Protein AF-A0A834E4B4-F1 (afdb_monomer_lite)

pLDDT: mean 86.71, std 11.81, range [42.88, 98.12]

Foldseek 3Di:
DPPDCVCVVVVVVVVVVVVVVVVVVVVVVVVVVVVVVVVVVVPPDVVVVVVVVCVVDCVNPDDDDDADDDPDPPPDRADDDDPPDPVNVVLVVLLVVLVVLLVVLVVQLVVLVVVLVVLVVVPDDPDPVSVVVSVVSNVVSVVSNVVSVVSNVVSVVSNVSVVD

Organism: NCBI:txid89673

InterPro domains:
  IPR027267 AH/BAR domain superfamily [G3DSA:1.20.1270.60] (1-85)
  IPR027267 AH/BAR domain superfamily [SSF103657] (2-71)

Sequence (164 aa):
MKALDGNVYDHLKDYLVAFSRTELETCQAVQNTFQFLLETSSKVVRDYNLQLFLQENAVFHRPQPFQFQPCDSDTSRQLESETGTTEEHSLNKEARKWATRVAREHKTIVHQQRVLDDLECHGVAVSEQSRAELEQKIDEAKENIRKAERIRWKERSYLKRRKT

Radius of gyration: 35.16 Å; chains: 1; bounding box: 70×24×116 Å

Structure (mmCIF, N/CA/C/O backbone):
data_AF-A0A834E4B4-F1
#
_entry.id   AF-A0A834E4B4-F1
#
loop_
_atom_site.group_PDB
_atom_site.id
_atom_site.type_symbol
_atom_site.label_atom_id
_atom_site.label_alt_id
_atom_site.label_comp_id
_atom_site.label_asym_id
_atom_site.label_entity_id
_atom_site.label_seq_id
_atom_site.pdbx_PDB_ins_code
_atom_site.Cartn_x
_atom_site.Cartn_y
_atom_site.Cartn_z
_atom_site.occupancy
_atom_site.B_iso_or_equiv
_atom_site.auth_seq_id
_atom_site.auth_comp_id
_atom_site.auth_asym_id
_atom_site.auth_atom_id
_atom_site.pdbx_PDB_model_num
ATOM 1 N N . MET A 1 1 ? -43.464 -7.974 73.765 1.00 42.88 1 MET A N 1
ATOM 2 C CA . MET A 1 1 ? -42.721 -7.273 72.693 1.00 42.88 1 MET A CA 1
ATOM 3 C C . MET A 1 1 ? -42.195 -8.283 71.667 1.00 42.88 1 MET A C 1
ATOM 5 O O . MET A 1 1 ? -41.016 -8.590 71.677 1.00 42.88 1 MET A O 1
ATOM 9 N N . LYS A 1 2 ? -43.059 -8.874 70.829 1.00 50.97 2 LYS A N 1
ATOM 10 C CA . LYS A 1 2 ? -42.653 -9.865 69.803 1.00 50.97 2 LYS A CA 1
ATOM 11 C C . LYS A 1 2 ? -43.308 -9.623 68.431 1.00 50.97 2 LYS A C 1
ATOM 13 O O . LYS A 1 2 ? -43.377 -10.528 67.616 1.00 50.97 2 LYS A O 1
ATOM 18 N N . ALA A 1 3 ? -43.808 -8.413 68.183 1.00 56.31 3 ALA A N 1
ATOM 19 C CA . ALA A 1 3 ? -44.597 -8.108 66.986 1.00 56.31 3 ALA A CA 1
ATOM 20 C C . ALA A 1 3 ? -44.226 -6.763 66.328 1.00 56.31 3 ALA A C 1
ATOM 22 O O . ALA A 1 3 ? -45.084 -6.127 65.734 1.00 56.31 3 ALA A O 1
ATOM 23 N N . LEU A 1 4 ? -42.967 -6.317 66.452 1.00 55.44 4 LEU A N 1
ATOM 24 C CA . LEU A 1 4 ? -42.472 -5.103 65.776 1.00 55.44 4 LEU A CA 1
ATOM 25 C C . LEU A 1 4 ? -41.354 -5.372 64.748 1.00 55.44 4 LEU A C 1
ATOM 27 O O . LEU A 1 4 ? -41.288 -4.653 63.763 1.00 55.44 4 LEU A O 1
ATOM 31 N N . ASP A 1 5 ? -40.566 -6.445 64.893 1.00 58.69 5 ASP A N 1
ATOM 32 C CA . ASP A 1 5 ? -39.512 -6.825 63.923 1.00 58.69 5 ASP A CA 1
ATOM 33 C C . ASP A 1 5 ? -39.998 -7.737 62.779 1.00 58.69 5 ASP A C 1
ATOM 35 O O . ASP A 1 5 ? -39.239 -8.081 61.876 1.00 58.69 5 ASP A O 1
ATOM 39 N N . GLY A 1 6 ? -41.269 -8.148 62.806 1.00 60.38 6 GLY A N 1
ATOM 40 C CA . GLY A 1 6 ? -41.779 -9.286 62.031 1.00 60.38 6 GLY A CA 1
ATOM 41 C C . GLY A 1 6 ? -41.826 -9.120 60.511 1.00 60.38 6 GLY A C 1
ATOM 42 O O . GLY A 1 6 ? -42.037 -10.115 59.833 1.00 60.38 6 GLY A O 1
ATOM 43 N N . ASN A 1 7 ? -41.629 -7.914 59.968 1.00 72.19 7 ASN A N 1
ATOM 44 C CA . ASN A 1 7 ? -41.530 -7.715 58.515 1.00 72.19 7 ASN A CA 1
ATOM 45 C C . ASN A 1 7 ? -40.245 -6.997 58.069 1.00 72.19 7 ASN A C 1
ATOM 47 O O . ASN A 1 7 ? -39.966 -6.960 56.873 1.00 72.19 7 ASN A O 1
ATOM 51 N N . VAL A 1 8 ? -39.454 -6.443 58.997 1.00 82.25 8 VAL A N 1
ATOM 52 C CA . VAL A 1 8 ? -38.268 -5.630 58.668 1.00 82.25 8 VAL A CA 1
ATOM 53 C C . VAL A 1 8 ? -37.235 -6.473 57.924 1.00 82.25 8 VAL A C 1
ATOM 55 O O . VAL A 1 8 ? -36.640 -6.019 56.950 1.00 82.25 8 VAL A O 1
ATOM 58 N N . TYR A 1 9 ? -37.073 -7.729 58.347 1.00 85.06 9 TYR A N 1
ATOM 59 C CA . TYR A 1 9 ? -36.194 -8.685 57.682 1.00 85.06 9 TYR A CA 1
ATOM 60 C C . TYR A 1 9 ? -36.660 -9.012 56.258 1.00 85.06 9 TYR A C 1
ATOM 62 O O . TYR A 1 9 ? -35.841 -9.054 55.343 1.00 85.06 9 TYR A O 1
ATOM 70 N N . ASP A 1 10 ? -37.968 -9.188 56.051 1.00 86.62 10 ASP A N 1
ATOM 71 C CA . ASP A 1 10 ? -38.524 -9.435 54.719 1.00 86.62 10 ASP A CA 1
ATOM 72 C C . ASP A 1 10 ? -38.352 -8.226 53.797 1.00 86.62 10 ASP A C 1
ATOM 74 O O . ASP A 1 10 ? -37.917 -8.397 52.664 1.00 86.62 10 ASP A O 1
ATOM 78 N N . HIS A 1 11 ? -38.564 -7.005 54.296 1.00 89.88 11 HIS A N 1
ATOM 79 C CA . HIS A 1 11 ? -38.328 -5.789 53.511 1.00 89.88 11 HIS A CA 1
ATOM 80 C C . HIS A 1 11 ? -36.851 -5.635 53.154 1.00 89.88 11 HIS A C 1
ATOM 82 O O . HIS A 1 11 ? -36.522 -5.338 52.010 1.00 89.88 11 HIS A O 1
ATOM 88 N N . LEU A 1 12 ? -35.945 -5.859 54.111 1.00 91.50 12 LEU A N 1
ATOM 89 C CA . LEU A 1 12 ? -34.506 -5.794 53.861 1.00 91.50 12 LEU A CA 1
ATOM 90 C C . LEU A 1 12 ? -34.075 -6.828 52.815 1.00 91.50 12 LEU A C 1
ATOM 92 O O . LEU A 1 12 ? -33.307 -6.503 51.911 1.00 91.50 12 LEU A O 1
ATOM 96 N N . LYS A 1 13 ? -34.591 -8.056 52.916 1.00 92.06 13 LYS A N 1
ATOM 97 C CA . LYS A 1 13 ? -34.369 -9.118 51.932 1.00 92.06 13 LYS A CA 1
ATOM 98 C C . LYS A 1 13 ? -34.861 -8.690 50.550 1.00 92.06 13 LYS A C 1
ATOM 100 O O . LYS A 1 13 ? -34.110 -8.817 49.588 1.00 92.06 13 LYS A O 1
ATOM 105 N N . ASP A 1 14 ? -36.070 -8.147 50.451 1.00 94.19 14 ASP A N 1
ATOM 106 C CA . ASP A 1 14 ? -36.648 -7.712 49.177 1.00 94.19 14 ASP A CA 1
ATOM 107 C C . ASP A 1 14 ? -35.854 -6.548 48.561 1.00 94.19 14 ASP A C 1
ATOM 109 O O . ASP A 1 14 ? -35.574 -6.567 47.360 1.00 94.19 14 ASP A O 1
ATOM 113 N N . TYR A 1 15 ? -35.400 -5.584 49.373 1.00 95.81 15 TYR A N 1
ATOM 114 C CA . TYR A 1 15 ? -34.516 -4.507 48.916 1.00 95.81 15 TYR A CA 1
ATOM 115 C C . TYR A 1 15 ? -33.167 -5.031 48.424 1.00 95.81 15 TYR A C 1
ATOM 117 O O . TYR A 1 15 ? -32.701 -4.595 47.372 1.00 95.81 15 TYR A O 1
ATOM 125 N N . LEU A 1 16 ? -32.545 -5.972 49.140 1.00 96.00 16 LEU A N 1
ATOM 126 C CA . LEU A 1 16 ? -31.283 -6.583 48.717 1.00 96.00 16 LEU A CA 1
ATOM 127 C C . LEU A 1 16 ? -31.449 -7.365 47.411 1.00 96.00 16 LEU A C 1
ATOM 129 O O . LEU A 1 16 ? -30.622 -7.231 46.515 1.00 96.00 16 LEU A O 1
ATOM 133 N N . VAL A 1 17 ? -32.540 -8.119 47.258 1.00 96.88 17 VAL A N 1
ATOM 134 C CA . VAL A 1 17 ? -32.849 -8.838 46.013 1.00 96.88 17 VAL A CA 1
ATOM 135 C C . VAL A 1 17 ? -33.064 -7.862 44.856 1.00 96.88 17 VAL A C 1
ATOM 137 O O . VAL A 1 17 ? -32.503 -8.063 43.779 1.00 96.88 17 VAL A O 1
ATOM 140 N N . ALA A 1 18 ? -33.836 -6.792 45.064 1.00 97.06 18 ALA A N 1
ATOM 141 C CA . ALA A 1 18 ? -34.058 -5.766 44.047 1.00 97.06 18 ALA A CA 1
ATOM 142 C C . ALA A 1 18 ? -32.753 -5.049 43.664 1.00 97.06 18 ALA A C 1
ATOM 144 O O . ALA A 1 18 ? -32.502 -4.818 42.478 1.00 97.06 18 ALA A O 1
ATOM 145 N N . PHE A 1 19 ? -31.903 -4.748 44.648 1.00 97.31 19 PHE A N 1
ATOM 146 C CA . PHE A 1 19 ? -30.594 -4.139 44.437 1.00 97.31 19 PHE A CA 1
ATOM 147 C C . PHE A 1 19 ? -29.671 -5.054 43.626 1.00 97.31 19 PHE A C 1
ATOM 149 O O . PHE A 1 19 ? -29.215 -4.651 42.559 1.00 97.31 19 PHE A O 1
ATOM 156 N N . SER A 1 20 ? -29.469 -6.302 44.062 1.00 97.12 20 SER A N 1
ATOM 157 C CA . SER A 1 20 ? -28.626 -7.271 43.350 1.00 97.12 20 SER A CA 1
ATOM 158 C C . SER A 1 20 ? -29.139 -7.561 41.941 1.00 97.12 20 SER A C 1
ATOM 160 O O . SER A 1 20 ? -28.347 -7.719 41.016 1.00 97.12 20 SER A O 1
ATOM 162 N N . ARG A 1 21 ? -30.463 -7.592 41.743 1.00 97.94 21 ARG A N 1
ATOM 163 C CA . ARG A 1 21 ? -31.057 -7.733 40.410 1.00 97.94 21 ARG A CA 1
ATOM 164 C C . ARG A 1 21 ? -30.734 -6.534 39.520 1.00 97.94 21 ARG A C 1
ATOM 166 O O . ARG A 1 21 ? -30.304 -6.726 38.389 1.00 97.94 21 ARG A O 1
ATOM 173 N N . THR A 1 22 ? -30.913 -5.320 40.035 1.00 97.38 22 THR A N 1
ATOM 174 C CA . THR A 1 22 ? -30.621 -4.082 39.296 1.00 97.38 22 THR A CA 1
ATOM 175 C C . THR A 1 22 ? -29.133 -3.987 38.951 1.00 97.38 22 THR A C 1
ATOM 177 O O . THR A 1 22 ? -28.775 -3.615 37.834 1.00 97.38 22 THR A O 1
ATOM 180 N N . GLU A 1 23 ? -28.256 -4.366 39.882 1.00 97.88 23 GLU A N 1
ATOM 181 C CA . GLU A 1 23 ? -26.810 -4.435 39.661 1.00 97.88 23 GLU A CA 1
ATOM 182 C C . GLU A 1 23 ? -26.466 -5.436 38.549 1.00 97.88 23 GLU A C 1
ATOM 184 O O . GLU A 1 23 ? -25.727 -5.096 37.623 1.00 97.88 23 GLU A O 1
ATOM 189 N N . LEU A 1 24 ? -27.055 -6.637 38.582 1.00 98.06 24 LEU A N 1
ATOM 190 C CA . LEU A 1 24 ? -26.862 -7.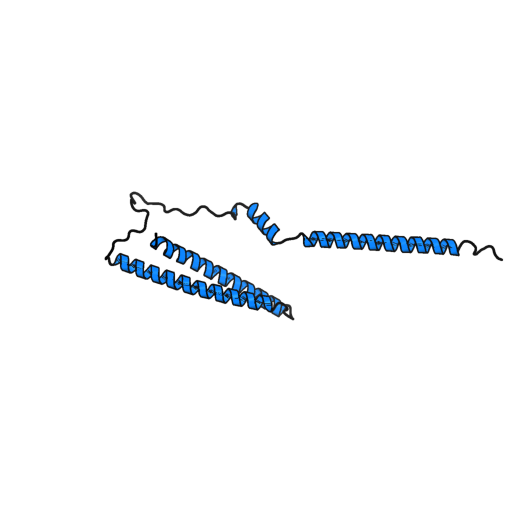655 37.547 1.00 98.06 24 LEU A CA 1
ATOM 191 C C . LEU A 1 24 ? -27.345 -7.165 36.174 1.00 98.06 24 LEU A C 1
ATOM 193 O O . LEU A 1 24 ? -26.626 -7.300 35.186 1.00 98.06 24 LEU A O 1
ATOM 197 N N . GLU A 1 25 ? -28.536 -6.569 36.111 1.00 98.00 25 GLU A N 1
ATOM 198 C CA . GLU A 1 25 ? -29.110 -6.017 34.879 1.00 98.00 25 GLU A CA 1
ATOM 199 C C . GLU A 1 25 ? -28.237 -4.888 34.310 1.00 98.00 25 GLU A C 1
ATOM 201 O O . GLU A 1 25 ? -27.996 -4.835 33.101 1.00 98.00 25 GLU A O 1
ATOM 206 N N . THR A 1 26 ? -27.681 -4.036 35.175 1.00 97.50 26 THR A N 1
ATOM 207 C CA . THR A 1 26 ? -26.758 -2.963 34.774 1.00 97.50 26 THR A CA 1
ATOM 208 C C . THR A 1 26 ? -25.451 -3.534 34.226 1.00 97.50 26 THR A C 1
ATOM 210 O O . THR A 1 26 ? -25.009 -3.140 33.146 1.00 97.50 26 THR A O 1
ATOM 213 N N . CYS A 1 27 ? -24.853 -4.507 34.920 1.00 97.50 27 CYS A N 1
ATOM 214 C CA . CYS A 1 27 ? -23.644 -5.194 34.463 1.00 97.50 27 CYS A CA 1
ATOM 215 C C . CYS A 1 27 ? -23.862 -5.893 33.113 1.00 97.50 27 CYS A C 1
ATOM 217 O O . CYS A 1 27 ? -23.032 -5.766 32.211 1.00 97.50 27 CYS A O 1
ATOM 219 N N . GLN A 1 28 ? -25.002 -6.566 32.939 1.00 98.12 28 GLN A N 1
ATOM 220 C CA . GLN A 1 28 ? -25.388 -7.210 31.683 1.00 98.12 28 GLN A CA 1
ATOM 221 C C . GLN A 1 28 ? -25.523 -6.183 30.548 1.00 98.12 28 GLN A C 1
ATOM 223 O O . GLN A 1 28 ? -25.024 -6.412 29.446 1.00 98.12 28 GLN A O 1
ATOM 228 N N . ALA A 1 29 ? -26.161 -5.036 30.800 1.00 98.06 29 ALA A N 1
ATOM 229 C CA . ALA A 1 29 ? -26.309 -3.973 29.807 1.00 98.06 29 ALA A CA 1
ATOM 230 C C . ALA A 1 29 ? -24.950 -3.397 29.373 1.00 98.06 29 ALA A C 1
ATOM 232 O O . ALA A 1 29 ? -24.705 -3.207 28.176 1.00 98.06 29 ALA A O 1
ATOM 233 N N . VAL A 1 30 ? -24.041 -3.178 30.328 1.00 97.94 30 VAL A N 1
ATOM 234 C CA . VAL A 1 30 ? -22.669 -2.733 30.052 1.00 97.94 30 VAL A CA 1
ATOM 235 C C . VAL A 1 30 ? -21.921 -3.775 29.218 1.00 97.94 30 VAL A C 1
ATOM 237 O O . VAL A 1 30 ? -21.342 -3.430 28.186 1.00 97.94 30 VAL A O 1
ATOM 240 N N . GLN A 1 31 ? -21.983 -5.052 29.604 1.00 98.00 31 GLN A N 1
ATOM 241 C CA . GLN A 1 31 ? -21.346 -6.141 28.863 1.00 98.00 31 GLN A CA 1
ATOM 242 C C . GLN A 1 31 ? -21.867 -6.229 27.425 1.00 98.00 31 GLN A C 1
ATOM 244 O O . GLN A 1 31 ? -21.069 -6.288 26.491 1.00 98.00 31 GLN A O 1
ATOM 249 N N . ASN A 1 32 ? -23.186 -6.185 27.234 1.00 97.88 32 ASN A N 1
ATOM 250 C CA . ASN A 1 32 ? -23.803 -6.226 25.908 1.00 97.88 32 ASN A CA 1
ATOM 251 C C . ASN A 1 32 ? -23.346 -5.043 25.040 1.00 97.88 32 ASN A C 1
ATOM 253 O O . ASN A 1 32 ? -23.062 -5.213 23.855 1.00 97.88 32 ASN A O 1
ATOM 257 N N . THR A 1 33 ? -23.223 -3.856 25.638 1.00 97.50 33 THR A N 1
ATOM 258 C CA . THR A 1 33 ? -22.745 -2.655 24.941 1.00 97.50 33 THR A CA 1
ATOM 259 C C . THR A 1 33 ? -21.292 -2.816 24.493 1.00 97.50 33 THR A C 1
ATOM 261 O O . THR A 1 33 ? -20.976 -2.570 23.329 1.00 97.50 33 THR A O 1
ATOM 264 N N . PHE A 1 34 ? -20.404 -3.277 25.378 1.00 97.69 34 PHE A N 1
ATOM 265 C CA . PHE A 1 34 ? -19.002 -3.515 25.021 1.00 97.69 34 PHE A CA 1
ATOM 266 C C . PHE A 1 34 ? -18.836 -4.635 23.996 1.00 97.69 34 PHE A C 1
ATOM 268 O O . PHE A 1 34 ? -18.006 -4.510 23.098 1.00 97.69 34 PHE A O 1
ATOM 275 N N . GLN A 1 35 ? -19.649 -5.688 24.078 1.00 97.38 35 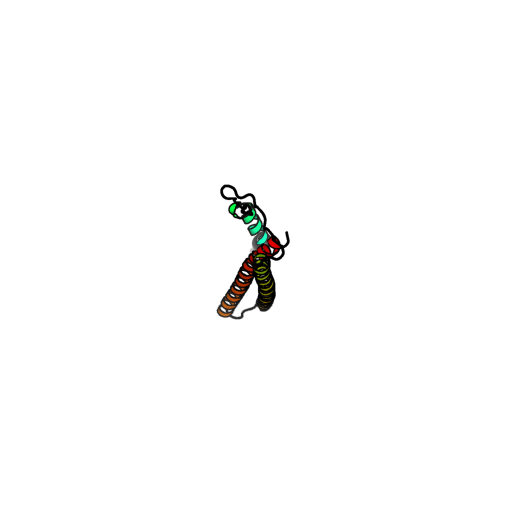GLN A N 1
ATOM 276 C CA . GLN A 1 35 ? -19.651 -6.768 23.097 1.00 97.38 35 GLN A CA 1
ATOM 277 C C . GLN A 1 35 ? -20.060 -6.255 21.709 1.00 97.38 35 GLN A C 1
ATOM 279 O O . GLN A 1 35 ? -19.363 -6.510 20.728 1.00 97.38 35 GLN A O 1
ATOM 284 N N . PHE A 1 36 ? -21.126 -5.453 21.626 1.00 96.75 36 PHE A N 1
ATOM 285 C CA . PHE A 1 36 ? -21.543 -4.816 20.376 1.00 96.75 36 PHE A CA 1
ATOM 286 C C . PHE A 1 36 ? -20.455 -3.898 19.798 1.00 96.75 36 PHE A C 1
ATOM 288 O O . PHE A 1 36 ? -20.191 -3.925 18.592 1.00 96.75 36 PHE A O 1
ATOM 295 N N . LEU A 1 37 ? -19.799 -3.095 20.643 1.00 96.31 37 LEU A N 1
ATOM 296 C CA . LEU A 1 37 ? -18.695 -2.230 20.222 1.00 96.31 37 LEU A CA 1
ATOM 297 C C . LEU A 1 37 ? -17.504 -3.042 19.706 1.00 96.31 37 LEU A C 1
ATOM 299 O O . LEU A 1 37 ? -16.939 -2.694 18.669 1.00 96.31 37 LEU A O 1
ATOM 303 N N . LEU A 1 38 ? -17.149 -4.134 20.384 1.00 94.69 38 LEU A N 1
ATOM 304 C CA . LEU A 1 38 ? -16.076 -5.034 19.969 1.00 94.69 38 LEU A CA 1
ATOM 305 C C . LEU A 1 38 ? -16.382 -5.675 18.609 1.00 94.69 38 LEU A C 1
ATOM 307 O O . LEU A 1 38 ? -15.534 -5.659 17.719 1.00 94.69 38 LEU A O 1
ATOM 311 N N . GLU A 1 39 ? -17.600 -6.182 18.424 1.00 94.38 39 GLU A N 1
ATOM 312 C CA . GLU A 1 39 ? -18.058 -6.774 17.162 1.00 94.38 39 GLU A CA 1
ATOM 313 C C . GLU A 1 39 ? -18.155 -5.760 16.023 1.00 94.38 39 GLU A C 1
ATOM 315 O O . GLU A 1 39 ? -17.921 -6.091 14.863 1.00 94.38 39 GLU A O 1
ATOM 320 N N . THR A 1 40 ? -18.528 -4.519 16.324 1.00 90.19 40 THR A N 1
ATOM 321 C CA . THR A 1 40 ? -18.596 -3.454 15.318 1.00 90.19 40 THR A CA 1
ATOM 322 C C . THR A 1 40 ? -17.197 -2.995 14.926 1.00 90.19 40 THR A C 1
ATOM 324 O O . THR A 1 40 ? -16.910 -2.834 13.742 1.00 90.19 40 THR A O 1
ATOM 327 N N . SER A 1 41 ? -16.305 -2.846 15.905 1.00 89.88 41 SER A N 1
ATOM 328 C CA . SER A 1 41 ? -14.906 -2.479 15.685 1.00 89.88 41 SER A CA 1
ATOM 329 C C . SER A 1 41 ? -14.155 -3.551 14.890 1.00 89.88 41 SER A C 1
ATOM 331 O O . SER A 1 41 ? -13.429 -3.227 13.952 1.00 89.88 41 SER A O 1
ATOM 333 N N . SER A 1 42 ? -14.387 -4.837 15.174 1.00 87.56 42 SER A N 1
ATOM 334 C CA . SER A 1 42 ? -13.729 -5.939 14.457 1.00 87.56 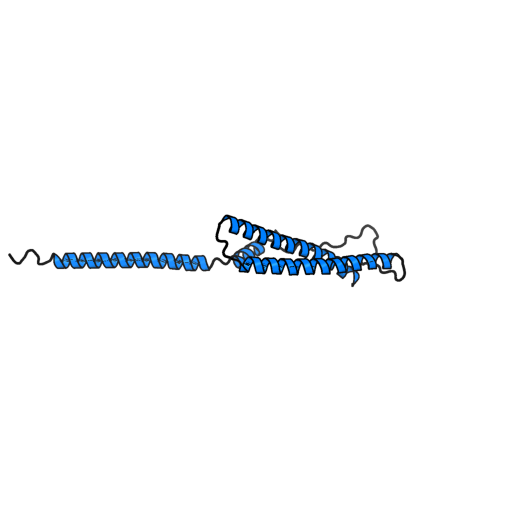42 SER A CA 1
ATOM 335 C C . SER A 1 42 ? -14.132 -6.043 12.982 1.00 87.56 42 SER A C 1
ATOM 337 O O . SER A 1 42 ? -13.369 -6.569 12.174 1.00 87.56 42 SER A O 1
ATOM 339 N N . LYS A 1 43 ? -15.296 -5.498 12.604 1.00 85.56 43 LYS A N 1
ATOM 340 C CA . LYS A 1 43 ? -15.738 -5.396 11.203 1.00 85.56 43 LYS A CA 1
ATOM 341 C C . LYS A 1 43 ? -15.015 -4.296 10.422 1.00 85.56 43 LYS A C 1
ATOM 343 O O . LYS A 1 43 ? -15.130 -4.263 9.197 1.00 85.56 43 LYS A O 1
ATOM 348 N N . VAL A 1 44 ? -14.281 -3.395 11.082 1.00 84.50 44 VAL A N 1
ATOM 349 C CA . VAL A 1 44 ? -13.509 -2.343 10.409 1.00 84.50 44 VAL A CA 1
ATOM 350 C C . VAL A 1 44 ? -12.271 -2.962 9.761 1.00 84.50 44 VAL A C 1
ATOM 352 O O . VAL A 1 44 ? -11.187 -3.024 10.337 1.00 84.50 44 VAL A O 1
ATOM 355 N N . VAL A 1 45 ? -12.433 -3.411 8.518 1.00 86.69 45 VAL A N 1
ATOM 356 C CA . VAL A 1 45 ? -11.340 -3.944 7.701 1.00 86.69 45 VAL A CA 1
ATOM 357 C C . VAL A 1 45 ? -10.803 -2.824 6.815 1.00 86.69 45 VAL A C 1
ATOM 359 O O . VAL A 1 45 ? -11.448 -2.405 5.854 1.00 86.69 45 VAL A O 1
ATOM 362 N N . ARG A 1 46 ? -9.604 -2.324 7.139 1.00 87.81 46 ARG A N 1
ATOM 363 C CA . ARG A 1 46 ? -8.958 -1.213 6.415 1.00 87.81 46 ARG A CA 1
ATOM 364 C C . ARG A 1 46 ? -8.859 -1.480 4.912 1.00 87.81 46 ARG A C 1
ATOM 366 O O . ARG A 1 46 ? -9.172 -0.597 4.121 1.00 87.81 46 ARG A O 1
ATOM 373 N N . ASP A 1 47 ? -8.474 -2.696 4.540 1.00 85.44 47 ASP A N 1
ATOM 374 C CA . ASP A 1 47 ? -8.279 -3.081 3.141 1.00 85.44 47 ASP A CA 1
ATOM 375 C C . ASP A 1 47 ? -9.598 -3.081 2.361 1.00 85.44 47 ASP A C 1
ATOM 377 O O . ASP A 1 47 ? -9.640 -2.620 1.222 1.00 85.44 47 ASP A O 1
ATOM 381 N N . TYR A 1 48 ? -10.694 -3.507 2.999 1.00 89.06 48 TYR A N 1
ATOM 382 C CA . TYR A 1 48 ? -12.033 -3.456 2.411 1.00 89.06 48 TYR A CA 1
ATOM 383 C C . TYR A 1 48 ? -12.491 -2.010 2.188 1.00 89.06 48 TYR A C 1
ATOM 385 O O . TYR A 1 48 ? -12.944 -1.665 1.099 1.00 89.06 48 TYR A O 1
ATOM 393 N N . ASN A 1 49 ? -12.306 -1.138 3.185 1.00 91.25 49 ASN A N 1
ATOM 394 C CA . ASN A 1 49 ? -12.645 0.283 3.058 1.00 91.25 49 ASN A CA 1
ATOM 395 C C . ASN A 1 49 ? -11.820 0.974 1.963 1.00 91.25 49 ASN A C 1
ATOM 397 O O . ASN A 1 49 ? -12.356 1.776 1.200 1.00 91.25 49 ASN A O 1
ATOM 401 N N . LEU A 1 50 ? -10.529 0.644 1.850 1.00 92.12 50 LEU A N 1
ATOM 402 C CA . LEU A 1 50 ? -9.678 1.142 0.772 1.00 92.12 50 LEU A CA 1
ATOM 403 C C . LEU A 1 50 ? -10.175 0.662 -0.596 1.00 92.12 50 LEU A C 1
ATOM 405 O O . LEU A 1 50 ? -10.236 1.451 -1.537 1.00 92.12 50 LEU A O 1
ATOM 409 N N . GLN A 1 51 ? -10.545 -0.613 -0.714 1.00 92.06 51 GLN A N 1
ATOM 410 C CA . GLN A 1 51 ? -11.070 -1.167 -1.957 1.00 92.06 51 GLN A CA 1
ATOM 411 C C . GLN A 1 51 ? -12.376 -0.482 -2.374 1.00 92.06 51 GLN A C 1
ATOM 413 O O . GLN A 1 51 ? -12.521 -0.125 -3.544 1.00 92.06 51 GLN A O 1
ATOM 418 N N . LEU A 1 52 ? -13.284 -0.244 -1.423 1.00 93.06 52 LEU A N 1
ATOM 419 C CA . LEU A 1 52 ? -14.526 0.485 -1.668 1.00 93.06 52 LEU A CA 1
ATOM 420 C C . LEU A 1 52 ? -14.239 1.916 -2.144 1.00 93.06 52 LEU A C 1
ATOM 422 O O . LEU A 1 52 ? -14.746 2.328 -3.184 1.00 93.06 52 LEU A O 1
ATOM 426 N N . PHE A 1 53 ? -13.341 2.630 -1.461 1.00 94.50 53 PHE A N 1
ATOM 427 C CA . PHE A 1 53 ? -12.932 3.980 -1.851 1.00 94.50 53 PHE A CA 1
ATOM 428 C C . PHE A 1 53 ? -12.357 4.030 -3.275 1.00 94.50 53 PHE A C 1
ATOM 430 O O . PHE A 1 53 ? -12.721 4.906 -4.058 1.00 94.50 53 PHE A O 1
ATOM 437 N N . LEU A 1 54 ? -11.482 3.087 -3.639 1.00 94.06 54 LEU A N 1
ATOM 438 C CA . LEU A 1 54 ? -10.908 3.016 -4.986 1.00 94.06 54 LEU A CA 1
ATOM 439 C C . LEU A 1 54 ? -11.962 2.707 -6.058 1.00 94.06 54 LEU A C 1
ATOM 441 O O . LEU A 1 54 ? -11.835 3.203 -7.173 1.00 94.06 54 LEU A O 1
ATOM 445 N N . GLN A 1 55 ? -12.980 1.910 -5.726 1.00 93.62 55 GLN A N 1
ATOM 446 C CA . GLN A 1 55 ? -14.075 1.562 -6.634 1.00 93.62 55 GLN A CA 1
ATOM 447 C C . GLN A 1 55 ? -15.047 2.729 -6.854 1.00 93.62 55 GLN A C 1
ATOM 449 O O . GLN A 1 55 ? -15.532 2.934 -7.966 1.00 93.62 55 GLN A O 1
ATOM 454 N N . GLU A 1 56 ? -15.354 3.487 -5.804 1.00 95.25 56 GLU A N 1
ATOM 455 C CA . GLU A 1 56 ? -16.274 4.629 -5.873 1.00 95.25 56 GLU A CA 1
ATOM 456 C C . GLU A 1 56 ? -15.666 5.821 -6.624 1.00 95.25 56 GLU A C 1
ATOM 458 O O . GLU A 1 56 ? -16.377 6.619 -7.235 1.00 95.25 56 GLU A O 1
ATOM 463 N N . ASN A 1 57 ? -14.339 5.934 -6.619 1.00 94.06 57 ASN A N 1
ATOM 464 C CA . ASN A 1 57 ? -13.624 7.076 -7.168 1.00 94.06 57 ASN A CA 1
ATOM 465 C C . ASN A 1 57 ? -12.946 6.723 -8.496 1.00 94.06 57 ASN A C 1
ATOM 467 O O . ASN A 1 57 ? -11.772 6.350 -8.545 1.00 94.06 57 ASN A O 1
ATOM 471 N N . ALA A 1 58 ? -13.663 6.955 -9.600 1.00 90.69 58 ALA A N 1
ATOM 472 C CA . ALA A 1 58 ? -13.193 6.644 -10.954 1.00 90.69 58 ALA A CA 1
ATOM 473 C C . ALA A 1 58 ? -11.843 7.286 -11.337 1.00 90.69 58 ALA A C 1
ATOM 475 O O . ALA A 1 58 ? -11.158 6.785 -12.225 1.00 90.69 58 ALA A O 1
ATOM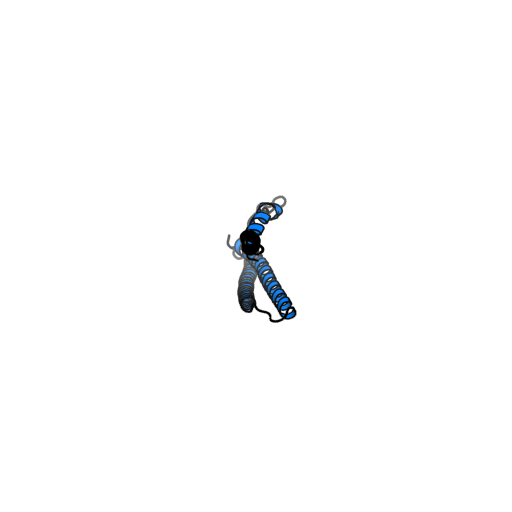 476 N N . VAL A 1 59 ? -11.424 8.362 -10.659 1.00 92.56 59 VAL A N 1
ATOM 477 C CA . VAL A 1 59 ? -10.106 8.996 -10.850 1.00 92.56 59 VAL A CA 1
ATOM 478 C C . VAL A 1 59 ? -8.933 8.051 -10.552 1.00 92.56 59 VAL A C 1
ATOM 480 O O . VAL A 1 59 ? -7.859 8.213 -11.129 1.00 92.56 59 VAL A O 1
ATOM 483 N N . PHE A 1 60 ? -9.126 7.047 -9.690 1.00 90.25 60 PHE A N 1
ATOM 484 C CA . PHE A 1 60 ? -8.102 6.045 -9.375 1.00 90.25 60 PHE A CA 1
ATOM 485 C C . PHE A 1 60 ? -8.138 4.832 -10.309 1.00 90.25 60 PHE A C 1
ATOM 487 O O . PHE A 1 60 ? -7.291 3.941 -10.200 1.00 90.25 60 PHE A O 1
ATOM 494 N N . HIS A 1 61 ? -9.089 4.780 -11.244 1.00 90.00 61 HIS A N 1
ATOM 495 C CA . HIS A 1 61 ? -9.114 3.734 -12.255 1.00 90.00 61 HIS A CA 1
ATOM 496 C C . HIS A 1 61 ? -7.947 3.902 -13.232 1.00 90.00 61 HIS A C 1
ATOM 498 O O . HIS A 1 61 ? -7.391 4.986 -13.419 1.00 90.00 61 HIS A O 1
ATOM 504 N N . ARG A 1 62 ? -7.551 2.795 -13.870 1.00 84.44 62 ARG A N 1
ATOM 505 C CA . ARG A 1 62 ? -6.427 2.788 -14.810 1.00 84.44 62 ARG A CA 1
ATOM 506 C C . ARG A 1 62 ? -6.682 3.813 -15.934 1.00 84.44 62 ARG A C 1
ATOM 508 O O . ARG A 1 62 ? -7.659 3.645 -16.665 1.00 84.44 62 ARG A O 1
ATOM 515 N N . PRO A 1 63 ? -5.797 4.811 -16.130 1.00 85.94 63 PRO A N 1
ATOM 516 C CA . PRO A 1 63 ? -5.945 5.768 -17.218 1.00 85.94 63 PRO A CA 1
ATOM 517 C C . PRO A 1 63 ? -5.756 5.079 -18.572 1.00 85.94 63 PRO A C 1
ATOM 519 O O . PRO A 1 63 ? -5.069 4.054 -18.678 1.00 85.94 63 PRO A O 1
ATOM 522 N N . GLN A 1 64 ? -6.341 5.660 -19.620 1.00 85.00 64 GLN A N 1
ATOM 523 C CA . GLN A 1 64 ? -6.161 5.162 -20.978 1.00 85.00 64 GLN A CA 1
ATOM 524 C C . GLN A 1 64 ? -4.665 5.201 -21.356 1.00 85.00 64 GLN A C 1
ATOM 526 O O . GLN A 1 64 ? -4.004 6.217 -21.126 1.00 85.00 64 GLN A O 1
ATOM 531 N N . PRO A 1 65 ? -4.099 4.117 -21.920 1.00 86.06 65 PRO A N 1
ATOM 532 C CA . PRO A 1 65 ? -2.707 4.117 -22.350 1.00 86.06 65 PRO A CA 1
ATOM 533 C C . PRO A 1 65 ? -2.451 5.175 -23.427 1.00 86.06 65 PRO A C 1
ATOM 535 O O . PRO A 1 65 ? -3.224 5.290 -24.378 1.00 86.06 65 PRO A O 1
ATOM 538 N N . PHE A 1 66 ? -1.329 5.890 -23.317 1.00 87.19 66 PHE A N 1
ATOM 539 C CA . PHE A 1 66 ? -0.871 6.785 -24.377 1.00 87.19 66 PHE A CA 1
ATOM 540 C C . PHE A 1 66 ? -0.554 5.990 -25.645 1.00 87.19 66 PHE A C 1
ATOM 542 O O . PHE A 1 66 ? 0.196 5.008 -25.607 1.00 87.19 66 PHE A O 1
ATOM 549 N N . GLN A 1 67 ? -1.107 6.443 -26.766 1.00 86.12 67 GLN A N 1
ATOM 550 C CA . GLN A 1 67 ? -0.816 5.910 -28.091 1.00 86.12 67 GLN A CA 1
ATOM 551 C C . GLN A 1 67 ? 0.164 6.835 -28.814 1.00 86.12 67 GLN A C 1
ATOM 553 O O . GLN A 1 67 ? 0.183 8.040 -28.566 1.00 86.12 67 GLN A O 1
ATOM 558 N N . PHE A 1 68 ? 0.999 6.264 -29.683 1.00 84.44 68 PHE A N 1
ATOM 559 C CA . PHE A 1 68 ? 1.856 7.055 -30.562 1.00 84.44 68 PHE A CA 1
ATOM 560 C C . PHE A 1 68 ? 0.975 7.873 -31.513 1.00 84.44 68 PHE A C 1
ATOM 562 O O . PHE A 1 68 ? 0.044 7.323 -32.100 1.00 84.44 68 PHE A O 1
ATOM 569 N N . GLN A 1 69 ? 1.259 9.169 -31.635 1.00 85.25 69 GLN A N 1
ATOM 570 C CA . GLN A 1 69 ? 0.577 10.076 -32.553 1.00 85.25 69 GLN A CA 1
ATOM 571 C C . GLN A 1 69 ? 1.537 10.381 -33.711 1.00 85.25 69 GLN A C 1
ATOM 573 O O . GLN A 1 69 ? 2.499 11.115 -33.489 1.00 85.25 69 GLN A O 1
ATOM 578 N N . PRO A 1 70 ? 1.327 9.785 -34.902 1.00 83.00 70 PRO A N 1
ATOM 579 C CA . PRO A 1 70 ? 2.134 10.080 -36.085 1.00 83.00 70 PRO A CA 1
ATOM 580 C C . PRO A 1 70 ? 1.974 11.550 -36.484 1.00 83.00 70 PRO A C 1
ATOM 582 O O . PRO A 1 70 ? 0.862 12.080 -36.399 1.00 83.00 70 PRO A O 1
ATOM 585 N N . CYS A 1 71 ? 3.052 12.190 -36.938 1.00 84.50 71 CYS A N 1
ATOM 586 C CA . CYS A 1 71 ? 2.982 13.541 -37.492 1.00 84.50 71 CYS A CA 1
ATOM 587 C C . CYS A 1 71 ? 2.962 13.469 -39.025 1.00 84.50 71 CYS A C 1
ATOM 589 O O . CYS A 1 71 ? 3.724 12.713 -39.624 1.00 84.50 71 CYS A O 1
ATOM 591 N N . ASP A 1 72 ? 2.079 14.247 -39.651 1.00 83.19 72 ASP A N 1
ATOM 592 C CA . ASP A 1 72 ? 1.970 14.419 -41.105 1.00 83.19 72 ASP A CA 1
ATOM 593 C C . ASP A 1 72 ? 1.889 13.104 -41.914 1.00 83.19 72 ASP A C 1
ATOM 595 O O . ASP A 1 72 ? 0.817 12.507 -42.037 1.00 83.19 72 ASP A O 1
ATOM 599 N N . SER A 1 73 ? 3.021 12.678 -42.488 1.00 77.94 73 SER A N 1
ATOM 600 C CA . SER A 1 73 ? 3.181 11.564 -43.430 1.00 77.94 73 SER A CA 1
ATOM 601 C C . SER A 1 73 ? 3.989 10.392 -42.866 1.00 77.94 73 SER A C 1
ATOM 603 O O . SER A 1 73 ? 4.509 9.590 -43.642 1.00 77.94 73 SER A O 1
ATOM 605 N N . ASP A 1 74 ? 4.126 10.287 -41.541 1.00 82.00 7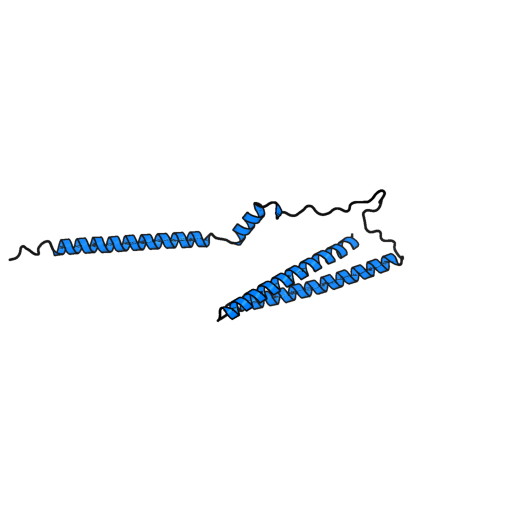4 ASP A N 1
ATOM 606 C CA . ASP A 1 74 ? 4.795 9.153 -40.895 1.00 82.00 74 ASP A CA 1
ATOM 607 C C . ASP A 1 74 ? 4.149 7.817 -41.312 1.00 82.00 74 ASP A C 1
ATOM 609 O O . ASP A 1 74 ? 3.062 7.434 -40.862 1.00 82.00 74 ASP A O 1
ATOM 613 N N . THR A 1 75 ? 4.844 7.074 -42.173 1.00 79.00 75 THR A N 1
ATOM 614 C CA . THR A 1 75 ? 4.480 5.707 -42.571 1.00 79.00 75 THR A CA 1
ATOM 615 C C . THR A 1 75 ? 4.910 4.669 -41.542 1.00 79.00 75 THR A C 1
ATOM 617 O O . THR A 1 75 ? 4.330 3.583 -41.490 1.00 79.00 75 THR A O 1
ATOM 620 N N . SER A 1 76 ? 5.890 5.000 -40.699 1.00 73.88 76 SER A N 1
ATOM 621 C CA . SER A 1 76 ? 6.425 4.080 -39.703 1.00 73.88 76 SER A CA 1
ATOM 622 C C . SER A 1 76 ? 5.742 4.239 -38.348 1.00 73.88 76 SER A C 1
ATOM 624 O O . SER A 1 76 ? 5.524 5.339 -37.845 1.00 73.88 76 SER A O 1
ATOM 626 N N . ARG A 1 77 ? 5.374 3.107 -37.744 1.00 74.69 77 ARG A N 1
ATOM 627 C CA . ARG A 1 77 ? 4.697 3.042 -36.433 1.00 74.69 77 ARG A CA 1
ATOM 628 C C . ARG A 1 77 ? 5.408 2.120 -35.447 1.00 74.69 77 ARG A C 1
ATOM 630 O O . ARG A 1 77 ? 4.932 1.931 -34.326 1.00 74.69 77 ARG A O 1
ATOM 637 N N . GLN A 1 78 ? 6.506 1.506 -35.875 1.00 75.81 78 GLN A N 1
ATOM 638 C CA . GLN A 1 78 ? 7.264 0.506 -35.132 1.00 75.81 78 GLN A CA 1
ATOM 639 C C . GLN A 1 78 ? 8.755 0.817 -35.236 1.00 75.81 78 GLN A C 1
ATOM 641 O O . GLN A 1 78 ? 9.175 1.602 -36.078 1.00 75.81 78 GLN A O 1
ATOM 646 N N . LEU A 1 79 ? 9.547 0.247 -34.329 1.00 74.06 79 LEU A N 1
ATOM 647 C CA . LEU A 1 79 ? 10.987 0.455 -34.341 1.00 74.06 79 LEU A CA 1
ATOM 648 C C . LEU A 1 79 ? 11.578 -0.256 -35.564 1.00 74.06 79 LEU A C 1
ATOM 650 O O . LEU A 1 79 ? 11.479 -1.475 -35.670 1.00 74.06 79 LEU A O 1
ATOM 654 N N . GLU A 1 80 ? 12.189 0.497 -36.470 1.00 75.56 80 GLU A N 1
ATOM 655 C CA . GLU A 1 80 ? 12.843 -0.069 -37.646 1.00 75.56 80 GLU A CA 1
ATOM 656 C C . GLU A 1 80 ? 14.215 -0.633 -37.263 1.00 75.56 80 GLU A C 1
ATOM 658 O O . GLU A 1 80 ? 14.996 -0.003 -36.545 1.00 75.56 80 GLU A O 1
ATOM 663 N N . SER A 1 81 ? 14.494 -1.861 -37.700 1.00 66.12 81 SER A N 1
ATOM 664 C CA . SER A 1 81 ? 15.785 -2.513 -37.498 1.00 66.12 81 SER A CA 1
ATOM 665 C C . SER A 1 81 ? 16.484 -2.684 -38.841 1.00 66.12 81 SER A C 1
ATOM 667 O O . SER A 1 81 ? 16.265 -3.677 -39.536 1.00 66.12 81 SER A O 1
ATOM 669 N N . GLU A 1 82 ? 17.333 -1.732 -39.212 1.00 62.25 82 GLU A N 1
ATOM 670 C CA . GLU A 1 82 ? 18.238 -1.914 -40.346 1.00 62.25 82 GLU A CA 1
ATOM 671 C C . GLU A 1 82 ? 19.470 -2.699 -39.887 1.00 62.25 82 GLU A C 1
ATOM 673 O O . GLU A 1 82 ? 20.310 -2.200 -39.138 1.00 62.25 82 GLU A O 1
ATOM 678 N N . THR A 1 83 ? 19.560 -3.967 -40.289 1.00 60.88 83 THR A N 1
ATOM 679 C CA . THR A 1 83 ? 20.675 -4.845 -39.910 1.00 60.88 83 THR A CA 1
ATOM 680 C C . THR A 1 83 ? 22.002 -4.374 -40.502 1.00 60.88 83 THR A C 1
ATOM 682 O O . THR A 1 83 ? 22.113 -4.188 -41.713 1.00 60.88 83 THR A O 1
ATOM 685 N N . GLY A 1 84 ? 23.034 -4.268 -39.662 1.00 61.69 84 GLY A N 1
ATOM 686 C CA . GLY A 1 84 ? 24.409 -3.974 -40.080 1.00 61.69 84 GLY A CA 1
ATOM 687 C C . GLY A 1 84 ? 24.769 -2.488 -40.162 1.00 61.69 84 GLY A C 1
ATOM 688 O O . GLY A 1 84 ? 25.873 -2.160 -40.599 1.00 61.69 84 GLY A O 1
ATOM 689 N N . THR A 1 85 ? 23.884 -1.588 -39.726 1.00 65.12 85 THR A N 1
ATOM 690 C CA . THR A 1 85 ? 24.168 -0.147 -39.664 1.00 65.12 85 THR A CA 1
ATOM 691 C C . THR A 1 85 ? 24.684 0.273 -38.281 1.00 65.12 85 THR A C 1
ATOM 693 O O . THR A 1 85 ? 24.458 -0.378 -37.255 1.00 65.12 85 THR A O 1
ATOM 696 N N . THR A 1 86 ? 25.381 1.411 -38.219 1.00 67.06 86 THR A N 1
ATOM 697 C CA . THR A 1 86 ? 25.847 2.033 -36.962 1.00 67.06 86 THR A CA 1
ATOM 698 C C . THR A 1 86 ? 24.696 2.290 -35.973 1.00 67.06 86 THR A C 1
ATOM 700 O O . THR A 1 86 ? 24.891 2.268 -34.752 1.00 67.06 86 THR A O 1
ATOM 703 N N . GLU A 1 87 ? 23.482 2.490 -36.483 1.00 69.00 87 GLU A N 1
ATOM 704 C CA . GLU A 1 87 ? 22.271 2.759 -35.705 1.00 69.00 87 GLU A CA 1
ATOM 705 C C . GLU A 1 87 ? 21.791 1.519 -34.934 1.00 69.00 87 GLU A C 1
ATOM 707 O O . GLU A 1 87 ? 21.462 1.620 -33.745 1.00 69.00 87 GLU A O 1
ATOM 712 N N . GLU A 1 88 ? 21.884 0.324 -35.528 1.00 72.19 88 GLU A N 1
ATOM 713 C CA . GLU A 1 88 ? 21.580 -0.946 -34.855 1.00 72.19 88 GLU A CA 1
ATOM 714 C C . GLU A 1 88 ? 22.489 -1.169 -33.631 1.00 72.19 88 GLU A C 1
ATOM 716 O O . GLU A 1 88 ? 22.047 -1.591 -32.550 1.00 72.19 88 GLU A O 1
ATOM 721 N N . HIS A 1 89 ? 23.777 -0.847 -33.770 1.00 75.06 89 HIS A N 1
ATOM 722 C CA . HIS A 1 89 ? 24.749 -0.941 -32.682 1.00 75.06 89 HIS A CA 1
ATOM 723 C C . HIS A 1 89 ? 24.469 0.072 -31.559 1.00 75.06 89 HIS A C 1
ATOM 725 O O . HIS A 1 89 ? 24.611 -0.270 -30.377 1.00 75.06 89 HIS A O 1
ATOM 731 N N . SER A 1 90 ? 24.011 1.282 -31.896 1.00 84.75 90 SER A N 1
ATOM 732 C CA . SER A 1 90 ? 23.615 2.309 -30.922 1.00 84.75 90 SER A CA 1
ATOM 733 C C . SER A 1 90 ? 22.409 1.867 -30.086 1.00 84.75 90 SER A C 1
ATOM 735 O O . SER A 1 90 ? 22.464 1.850 -28.851 1.00 84.75 90 SER A O 1
ATOM 737 N N . LEU A 1 91 ? 21.352 1.377 -30.739 1.00 83.00 91 LEU A N 1
ATOM 738 C CA . LEU A 1 91 ? 20.172 0.848 -30.051 1.00 83.00 91 LEU A CA 1
ATOM 739 C C . LEU A 1 91 ? 20.525 -0.371 -29.187 1.00 83.00 91 LEU A C 1
ATOM 741 O O . LEU A 1 91 ? 19.975 -0.553 -28.096 1.00 83.00 91 LEU A O 1
ATOM 745 N N . ASN A 1 92 ? 21.443 -1.233 -29.651 1.00 87.12 92 ASN A N 1
ATOM 746 C CA . ASN A 1 92 ? 21.971 -2.378 -28.884 1.00 87.12 92 ASN A CA 1
ATOM 747 C C . ASN A 1 92 ? 22.661 -1.938 -27.599 1.00 87.12 92 ASN A C 1
ATOM 749 O O . ASN A 1 92 ? 22.467 -2.549 -26.541 1.00 87.12 92 ASN A O 1
ATOM 753 N N . LYS A 1 93 ? 23.429 -0.855 -27.670 1.00 90.00 93 LYS A N 1
ATOM 754 C CA . LYS A 1 93 ? 24.077 -0.259 -26.507 1.00 90.00 93 LYS A CA 1
ATOM 755 C C . LYS A 1 93 ? 23.047 0.242 -25.491 1.00 90.00 93 LYS A C 1
ATOM 757 O O . LYS A 1 93 ? 23.184 -0.072 -24.309 1.00 90.00 93 LYS A O 1
ATOM 762 N N . GLU A 1 94 ? 22.003 0.942 -25.932 1.00 90.50 94 GLU A N 1
ATOM 763 C CA . GLU A 1 94 ? 20.923 1.415 -25.048 1.00 90.50 94 GLU A CA 1
ATOM 764 C C . GLU A 1 94 ? 20.135 0.263 -24.414 1.00 90.50 94 GLU A C 1
ATOM 766 O O . GLU A 1 94 ? 19.943 0.233 -23.198 1.00 90.50 94 GLU A O 1
ATOM 771 N N . ALA A 1 95 ? 19.796 -0.770 -25.184 1.00 89.00 95 ALA A N 1
ATOM 772 C CA . ALA A 1 95 ? 19.104 -1.943 -24.652 1.00 89.00 95 ALA A CA 1
ATOM 773 C C . ALA A 1 95 ? 19.896 -2.643 -23.537 1.00 89.00 95 ALA A C 1
ATOM 775 O O . ALA A 1 95 ? 19.329 -3.046 -22.517 1.00 89.00 95 ALA A O 1
ATOM 776 N N . ARG A 1 96 ? 21.222 -2.751 -23.696 1.00 92.75 96 ARG A N 1
ATOM 777 C CA . ARG A 1 96 ? 22.112 -3.294 -22.658 1.00 92.75 96 ARG A CA 1
ATOM 778 C C . ARG A 1 96 ? 22.146 -2.408 -21.411 1.00 92.75 96 ARG A C 1
ATOM 780 O O . ARG A 1 96 ? 22.157 -2.943 -20.297 1.00 92.75 96 ARG A O 1
ATOM 787 N N . LYS A 1 97 ? 22.122 -1.078 -21.567 1.00 94.25 97 LYS A N 1
ATOM 788 C CA . LYS A 1 97 ? 22.018 -0.139 -20.436 1.00 94.25 97 LYS A CA 1
ATOM 789 C C . LYS A 1 97 ? 20.710 -0.346 -19.672 1.00 94.25 97 LYS A C 1
ATOM 791 O O . LYS A 1 97 ? 20.756 -0.531 -18.455 1.00 94.25 97 LYS A O 1
ATOM 796 N N . TRP A 1 98 ? 19.573 -0.398 -20.368 1.00 93.81 98 TRP A N 1
ATOM 797 C CA . TRP A 1 98 ? 18.263 -0.624 -19.744 1.00 93.81 98 TRP A CA 1
ATOM 798 C C . TRP A 1 98 ? 18.198 -1.977 -19.035 1.00 93.81 98 TRP A C 1
ATOM 800 O O . TRP A 1 98 ? 17.775 -2.043 -17.884 1.00 93.81 98 TRP A O 1
ATOM 810 N N . ALA A 1 99 ? 18.695 -3.050 -19.659 1.00 94.12 99 ALA A N 1
ATOM 811 C CA . ALA A 1 99 ? 18.756 -4.374 -19.036 1.00 94.12 99 ALA A CA 1
ATOM 812 C C . ALA A 1 99 ? 19.595 -4.369 -17.745 1.00 94.12 99 ALA A C 1
ATOM 814 O O . ALA A 1 99 ? 19.159 -4.882 -16.712 1.00 94.12 99 ALA A O 1
ATOM 815 N N . THR A 1 100 ? 20.767 -3.728 -17.781 1.00 96.12 100 THR A N 1
ATOM 816 C CA . THR A 1 100 ? 21.631 -3.571 -16.601 1.00 96.12 100 THR A CA 1
ATOM 817 C C . THR A 1 100 ? 20.923 -2.785 -15.501 1.00 96.12 100 THR A C 1
ATOM 819 O O . THR A 1 100 ? 21.003 -3.151 -14.328 1.00 96.12 100 THR A O 1
ATOM 822 N N . ARG A 1 101 ? 20.200 -1.721 -15.863 1.00 94.19 101 ARG A N 1
ATOM 823 C CA . ARG A 1 101 ? 19.460 -0.901 -14.904 1.00 94.19 101 ARG A CA 1
ATOM 824 C C . ARG A 1 101 ? 18.289 -1.656 -14.285 1.00 94.19 101 ARG A C 1
ATOM 826 O O . ARG A 1 101 ? 18.171 -1.654 -13.069 1.00 94.19 101 ARG A O 1
ATOM 833 N N . VAL A 1 102 ? 17.502 -2.389 -15.075 1.00 95.25 102 VAL A N 1
ATOM 834 C CA . VAL A 1 102 ? 16.425 -3.266 -14.575 1.00 95.25 102 VAL A CA 1
ATOM 835 C C . VAL A 1 102 ? 16.961 -4.266 -13.549 1.00 95.25 102 VAL A C 1
ATOM 837 O O . VAL A 1 102 ? 16.353 -4.438 -12.493 1.00 95.25 102 VAL A O 1
ATOM 840 N N . ALA A 1 103 ? 18.106 -4.896 -13.827 1.00 96.94 103 ALA A N 1
ATOM 841 C CA . ALA A 1 103 ? 18.729 -5.834 -12.897 1.00 96.94 103 ALA A CA 1
ATOM 842 C C . ALA A 1 103 ? 19.207 -5.150 -11.603 1.00 96.94 103 ALA A C 1
ATOM 844 O O . ALA A 1 103 ? 19.041 -5.712 -10.520 1.00 96.94 103 ALA A O 1
ATOM 845 N N . ARG A 1 104 ? 19.772 -3.937 -11.695 1.00 96.75 104 ARG A N 1
ATOM 846 C CA . ARG A 1 104 ? 20.171 -3.139 -10.522 1.00 96.75 104 ARG A CA 1
ATOM 847 C C . ARG A 1 104 ? 18.967 -2.756 -9.665 1.00 96.75 104 ARG A C 1
ATOM 849 O O . ARG A 1 104 ? 18.973 -3.065 -8.481 1.00 96.75 104 ARG A O 1
ATOM 856 N N . GLU A 1 105 ? 17.924 -2.179 -10.259 1.00 96.81 105 GLU A N 1
ATOM 857 C CA . GLU A 1 105 ? 16.711 -1.794 -9.523 1.00 96.81 105 GLU A CA 1
ATOM 858 C C . GLU A 1 105 ? 16.019 -3.003 -8.889 1.00 96.81 105 GLU A C 1
ATOM 860 O O . GLU A 1 105 ? 15.502 -2.914 -7.781 1.00 96.81 105 GLU A O 1
ATOM 865 N N . HIS A 1 106 ? 16.045 -4.168 -9.545 1.00 97.31 106 HIS A N 1
ATOM 866 C CA . HIS A 1 106 ? 15.525 -5.392 -8.941 1.00 97.31 106 HIS A CA 1
ATOM 867 C C . HIS A 1 106 ? 16.279 -5.773 -7.661 1.00 97.31 106 HIS A C 1
ATOM 869 O O . HIS A 1 106 ? 15.639 -6.101 -6.665 1.00 97.31 106 HIS A O 1
ATOM 875 N N . LYS A 1 107 ? 17.615 -5.674 -7.655 1.00 97.88 107 LYS A N 1
ATOM 876 C CA . LYS A 1 107 ? 18.416 -5.893 -6.440 1.00 97.88 107 LYS A CA 1
ATOM 877 C C . LYS A 1 107 ? 18.089 -4.867 -5.355 1.00 97.88 107 LYS A C 1
ATOM 879 O O . LYS A 1 107 ? 17.968 -5.255 -4.199 1.00 97.88 107 LYS A O 1
ATOM 884 N N . THR A 1 108 ? 17.904 -3.597 -5.724 1.00 97.25 108 THR A N 1
ATOM 885 C CA . THR A 1 108 ? 17.482 -2.539 -4.792 1.00 97.25 108 THR A CA 1
ATOM 886 C C . THR A 1 108 ? 16.154 -2.886 -4.130 1.00 97.25 108 THR A C 1
ATOM 888 O O . THR A 1 108 ? 16.055 -2.831 -2.911 1.00 97.25 108 THR A O 1
ATOM 891 N N . ILE A 1 109 ? 15.155 -3.302 -4.913 1.00 97.12 109 ILE A N 1
ATOM 892 C CA . ILE A 1 109 ? 13.832 -3.678 -4.395 1.00 97.12 109 ILE A CA 1
ATOM 893 C C . ILE A 1 109 ? 13.945 -4.847 -3.419 1.00 97.12 109 ILE A C 1
ATOM 895 O O . ILE A 1 109 ? 13.450 -4.744 -2.306 1.00 97.12 109 ILE A O 1
ATOM 899 N N . VAL A 1 110 ? 14.645 -5.919 -3.804 1.00 97.69 110 VAL A N 1
ATOM 900 C CA . VAL A 1 110 ? 14.830 -7.098 -2.940 1.00 97.69 110 VAL A CA 1
ATOM 901 C C . VAL A 1 110 ? 15.542 -6.729 -1.638 1.00 97.69 110 VAL A C 1
ATOM 903 O O . VAL A 1 110 ? 15.195 -7.241 -0.580 1.00 97.69 110 VAL A O 1
ATOM 906 N N . HIS A 1 111 ? 16.535 -5.841 -1.692 1.00 97.38 111 HIS A N 1
ATOM 907 C CA . HIS A 1 111 ? 17.226 -5.381 -0.493 1.00 97.38 111 HIS A CA 1
ATOM 908 C C . HIS A 1 111 ? 16.310 -4.558 0.422 1.00 97.38 111 HIS A C 1
ATOM 910 O O . HIS A 1 111 ? 16.252 -4.837 1.613 1.00 97.38 111 HIS A O 1
ATOM 916 N N . GLN A 1 112 ? 15.573 -3.590 -0.127 1.00 96.62 112 GLN A N 1
ATOM 917 C CA . GLN A 1 112 ? 14.661 -2.747 0.652 1.00 96.62 112 GLN A CA 1
ATOM 918 C C . GLN A 1 112 ? 13.477 -3.539 1.225 1.00 96.62 112 GLN A C 1
ATOM 920 O O . GLN A 1 112 ? 13.018 -3.225 2.314 1.00 96.62 112 GLN A O 1
ATOM 925 N N . GLN A 1 113 ? 13.019 -4.589 0.534 1.00 96.50 113 GLN A N 1
ATOM 926 C CA . GLN A 1 113 ? 12.019 -5.522 1.066 1.00 96.50 113 GLN A CA 1
ATOM 927 C C . GLN A 1 113 ? 12.535 -6.238 2.314 1.00 96.50 113 GLN A C 1
ATOM 929 O O . GLN A 1 113 ? 11.855 -6.231 3.325 1.00 96.50 113 GLN A O 1
ATOM 934 N N . ARG A 1 114 ? 13.773 -6.751 2.290 1.00 95.75 114 ARG A N 1
ATOM 935 C CA . ARG A 1 114 ? 14.378 -7.361 3.488 1.00 95.75 114 ARG A CA 1
ATOM 936 C C . ARG A 1 114 ? 14.520 -6.364 4.634 1.00 95.75 114 ARG A C 1
ATOM 938 O O . ARG A 1 114 ? 14.217 -6.703 5.764 1.00 95.75 114 ARG A O 1
ATOM 945 N N . VAL A 1 115 ? 14.946 -5.134 4.332 1.00 94.06 115 VAL A N 1
ATOM 946 C CA . VAL A 1 115 ? 15.023 -4.063 5.338 1.00 94.06 115 VAL A CA 1
ATOM 947 C C . VAL A 1 115 ? 13.646 -3.800 5.953 1.00 94.06 115 VAL A C 1
ATOM 949 O O . VAL A 1 115 ? 13.560 -3.627 7.160 1.00 94.06 115 VAL A O 1
ATOM 952 N N . LEU A 1 116 ? 12.572 -3.793 5.158 1.00 93.38 116 LEU A N 1
ATOM 953 C CA . LEU A 1 116 ? 11.212 -3.666 5.686 1.00 93.38 116 LEU A CA 1
ATOM 954 C C . LEU A 1 116 ? 10.819 -4.840 6.577 1.00 93.38 116 LEU A C 1
ATOM 956 O O . LEU A 1 116 ? 10.363 -4.599 7.690 1.00 93.38 116 LEU A O 1
ATOM 960 N N . ASP A 1 117 ? 11.036 -6.070 6.114 1.00 92.94 117 ASP A N 1
ATOM 961 C CA . ASP A 1 117 ? 10.708 -7.279 6.874 1.00 92.94 117 ASP A CA 1
ATOM 962 C C . ASP A 1 117 ? 11.438 -7.288 8.235 1.00 92.94 117 ASP A C 1
ATOM 964 O O . ASP A 1 117 ? 10.838 -7.589 9.271 1.00 92.94 117 ASP A O 1
ATOM 968 N N . ASP A 1 118 ? 12.715 -6.885 8.256 1.00 90.88 118 ASP A N 1
ATOM 969 C CA . ASP A 1 118 ? 13.520 -6.766 9.477 1.00 90.88 118 ASP A CA 1
ATOM 970 C C . ASP A 1 118 ? 12.954 -5.689 10.424 1.00 90.88 118 ASP A C 1
ATOM 972 O O . ASP A 1 118 ? 12.809 -5.921 11.626 1.00 90.88 118 ASP A O 1
ATOM 976 N N . LEU A 1 119 ? 12.591 -4.511 9.899 1.00 89.06 119 LEU A N 1
ATOM 977 C CA . LEU A 1 119 ? 12.017 -3.416 10.695 1.00 89.06 119 LEU A CA 1
ATOM 978 C C . LEU A 1 119 ? 10.638 -3.777 11.273 1.00 89.06 119 LEU A C 1
ATOM 980 O O . LEU A 1 119 ? 10.339 -3.393 12.404 1.00 89.06 119 LEU A O 1
ATOM 984 N N . GLU A 1 120 ? 9.822 -4.536 10.540 1.00 84.75 120 GLU A N 1
ATOM 985 C CA . GLU A 1 120 ? 8.511 -5.017 10.996 1.00 84.75 120 GLU A CA 1
ATOM 986 C C . GLU A 1 120 ? 8.637 -6.092 12.093 1.00 84.75 120 GLU A C 1
ATOM 988 O O . GLU A 1 120 ? 7.823 -6.127 13.020 1.00 84.75 120 GLU A O 1
ATOM 993 N N . CYS A 1 121 ? 9.696 -6.913 12.068 1.00 79.69 121 CYS A N 1
ATOM 994 C CA . CYS A 1 121 ? 9.974 -7.906 13.114 1.00 79.69 121 CYS A CA 1
ATOM 995 C C . CYS A 1 121 ? 10.411 -7.285 14.454 1.00 79.69 121 CYS A C 1
ATOM 997 O O . CYS A 1 121 ? 10.166 -7.865 15.513 1.00 79.69 121 CYS A O 1
ATOM 999 N N . HIS A 1 122 ? 11.030 -6.101 14.449 1.00 71.88 122 HIS A N 1
ATOM 1000 C CA . HIS A 1 122 ? 11.522 -5.420 15.658 1.00 71.88 122 HIS A CA 1
ATOM 1001 C C . HIS A 1 122 ? 10.437 -4.636 16.431 1.00 71.88 122 HIS A C 1
ATOM 1003 O O . HIS A 1 122 ? 10.756 -3.744 17.217 1.00 71.88 122 HIS A O 1
ATOM 1009 N N . GLY A 1 123 ? 9.161 -4.985 16.232 1.00 63.25 123 GLY A N 1
ATOM 1010 C CA . GLY A 1 123 ? 7.943 -4.217 16.526 1.00 63.25 123 GLY A CA 1
ATOM 1011 C C . GLY A 1 123 ? 7.605 -3.815 17.971 1.00 63.25 123 GLY A C 1
ATOM 1012 O O . GLY A 1 123 ? 6.429 -3.623 18.265 1.00 63.25 123 GLY A O 1
ATOM 1013 N N . VAL A 1 124 ? 8.567 -3.620 18.874 1.00 61.38 124 VAL A N 1
ATOM 1014 C CA . VAL A 1 124 ? 8.311 -2.944 20.157 1.00 61.38 124 VAL A CA 1
ATOM 1015 C C . VAL A 1 124 ? 9.427 -1.945 20.447 1.00 61.38 124 VAL A C 1
ATOM 1017 O O . VAL A 1 124 ? 10.398 -2.226 21.148 1.00 61.38 124 VAL A O 1
ATOM 1020 N N . ALA A 1 125 ? 9.283 -0.744 19.893 1.00 63.62 125 ALA A N 1
ATOM 1021 C CA . ALA A 1 125 ? 10.095 0.395 20.289 1.00 63.62 125 ALA A CA 1
ATOM 1022 C C . ALA A 1 125 ? 9.721 0.804 21.729 1.00 63.62 125 ALA A C 1
ATOM 1024 O O . ALA A 1 125 ? 8.563 1.105 22.012 1.00 63.62 125 ALA A O 1
ATOM 1025 N N . VAL A 1 126 ? 10.693 0.786 22.648 1.00 65.62 126 VAL A N 1
ATOM 1026 C CA . VAL A 1 126 ? 10.484 0.994 24.101 1.00 65.62 126 VAL A CA 1
ATOM 1027 C C . VAL A 1 126 ? 10.134 2.453 24.443 1.00 65.62 126 VAL A C 1
ATOM 1029 O O . VAL A 1 126 ? 9.567 2.728 25.495 1.00 65.62 126 VAL A O 1
ATOM 1032 N N . SER A 1 127 ? 10.447 3.394 23.548 1.00 79.50 127 SER A N 1
ATOM 1033 C CA . SER A 1 127 ? 10.178 4.830 23.689 1.00 79.50 127 SER A CA 1
ATOM 1034 C C . SER A 1 127 ? 9.417 5.378 22.478 1.00 79.50 127 SER A C 1
ATOM 1036 O O . SER A 1 127 ? 9.636 4.930 21.348 1.00 79.50 127 SER A O 1
ATOM 1038 N N . GLU A 1 128 ? 8.574 6.392 22.687 1.00 79.88 128 GLU A N 1
ATOM 1039 C CA . GLU A 1 128 ? 7.857 7.095 21.611 1.00 79.88 128 GLU A CA 1
ATOM 1040 C C . GLU A 1 128 ? 8.810 7.653 20.545 1.00 79.88 128 GLU A C 1
ATOM 1042 O O . GLU A 1 128 ? 8.545 7.513 19.354 1.00 79.88 128 GLU A O 1
ATOM 1047 N N . GLN A 1 129 ? 9.968 8.183 20.957 1.00 81.44 129 GLN A N 1
ATOM 1048 C CA . GLN A 1 129 ? 10.997 8.677 20.037 1.00 81.44 129 GLN A CA 1
ATOM 1049 C C . GLN A 1 129 ? 11.546 7.550 19.148 1.00 81.44 129 GLN A C 1
ATOM 1051 O O . GLN A 1 129 ? 11.625 7.691 17.930 1.00 81.44 129 GLN A O 1
ATOM 1056 N N . SER A 1 130 ? 11.856 6.392 19.742 1.00 83.12 130 SER A N 1
ATOM 1057 C CA . SER A 1 130 ? 12.317 5.223 18.980 1.00 83.12 130 SER A CA 1
ATOM 1058 C C . SER A 1 130 ? 11.234 4.652 18.061 1.00 83.12 130 SER A C 1
ATOM 1060 O O . SER A 1 130 ? 11.554 4.063 17.030 1.00 83.12 130 SER A O 1
ATOM 1062 N N . ARG A 1 131 ? 9.953 4.845 18.404 1.00 84.38 131 ARG A N 1
ATOM 1063 C CA . ARG A 1 131 ? 8.825 4.434 17.563 1.00 84.38 131 ARG A CA 1
ATOM 1064 C C . ARG A 1 131 ? 8.697 5.335 16.341 1.00 84.38 131 ARG A C 1
ATOM 1066 O O . ARG A 1 131 ? 8.582 4.819 15.236 1.00 84.38 131 ARG A O 1
ATOM 1073 N N . ALA A 1 132 ? 8.786 6.651 16.529 1.00 87.00 132 ALA A N 1
ATOM 1074 C CA . ALA A 1 132 ? 8.738 7.619 15.436 1.00 87.00 132 ALA A CA 1
ATOM 1075 C C . ALA A 1 132 ? 9.897 7.423 14.441 1.00 87.00 132 ALA A C 1
ATOM 1077 O O . ALA A 1 132 ? 9.691 7.440 13.230 1.00 87.00 132 ALA A O 1
ATOM 1078 N N . GLU A 1 133 ? 11.109 7.162 14.935 1.00 89.50 133 GLU A N 1
ATOM 1079 C CA . GLU A 1 133 ? 12.267 6.860 14.082 1.00 89.50 133 GLU A CA 1
ATOM 1080 C C . GLU A 1 133 ? 12.108 5.542 13.310 1.00 89.50 133 GLU A C 1
ATOM 1082 O O . GLU A 1 133 ? 12.539 5.434 12.158 1.00 89.50 133 GLU A O 1
ATOM 1087 N N . LEU A 1 134 ? 11.494 4.529 13.930 1.00 89.31 134 LEU A N 1
ATOM 1088 C CA . LEU A 1 134 ? 11.184 3.260 13.273 1.00 89.31 134 LEU A CA 1
ATOM 1089 C C . LEU A 1 134 ? 10.133 3.450 12.169 1.00 89.31 134 LEU A C 1
ATOM 1091 O O . LEU A 1 134 ? 10.341 2.982 11.050 1.00 89.31 134 LEU A O 1
ATOM 1095 N N . GLU A 1 135 ? 9.051 4.177 12.460 1.00 89.44 135 GLU A N 1
ATOM 1096 C CA . GLU A 1 135 ? 8.011 4.544 11.489 1.00 89.44 135 GLU A CA 1
ATOM 1097 C C . GLU A 1 135 ? 8.617 5.306 10.298 1.00 89.44 135 GLU A C 1
ATOM 1099 O O . GLU A 1 135 ? 8.383 4.935 9.146 1.00 89.44 135 GLU A O 1
ATOM 1104 N N . GLN A 1 136 ? 9.499 6.279 10.556 1.00 92.75 136 GLN A N 1
ATOM 1105 C CA . GLN A 1 136 ? 10.204 7.013 9.504 1.00 92.75 136 GLN A CA 1
ATOM 1106 C C . GLN A 1 136 ? 11.035 6.084 8.604 1.00 92.75 136 GLN A C 1
ATOM 1108 O O . GLN A 1 136 ? 10.963 6.182 7.378 1.00 92.75 136 GLN A O 1
ATOM 1113 N N . LYS A 1 137 ? 11.813 5.161 9.181 1.00 93.31 137 LYS A N 1
ATOM 1114 C CA . LYS A 1 137 ? 12.632 4.213 8.401 1.00 93.31 137 LYS A CA 1
ATOM 1115 C C . LYS A 1 137 ? 11.782 3.272 7.549 1.00 93.31 137 LYS A C 1
ATOM 1117 O O . LYS A 1 137 ? 12.166 2.954 6.422 1.00 93.31 137 LYS A O 1
ATOM 1122 N N . ILE A 1 138 ? 10.634 2.840 8.069 1.00 93.19 138 ILE A N 1
ATOM 1123 C CA . ILE A 1 138 ? 9.667 2.025 7.328 1.00 93.19 138 ILE A CA 1
ATOM 1124 C C . ILE A 1 138 ? 9.136 2.810 6.121 1.00 93.19 138 ILE A C 1
ATOM 1126 O O . ILE A 1 138 ? 9.126 2.291 5.001 1.00 93.19 138 ILE A O 1
ATOM 1130 N N . ASP A 1 139 ? 8.743 4.067 6.313 1.00 93.56 139 ASP A N 1
ATOM 1131 C CA . ASP A 1 139 ? 8.236 4.912 5.228 1.00 93.56 139 ASP A CA 1
ATOM 1132 C C . ASP A 1 139 ? 9.308 5.211 4.173 1.00 93.56 139 ASP A C 1
ATOM 1134 O O . ASP A 1 139 ? 9.044 5.149 2.966 1.00 93.56 139 ASP A O 1
ATOM 1138 N N . GLU A 1 140 ? 10.547 5.454 4.602 1.00 95.31 140 GLU A N 1
ATOM 1139 C CA . GLU A 1 140 ? 11.689 5.631 3.706 1.00 95.31 140 GLU A CA 1
ATOM 1140 C C . GLU A 1 140 ? 11.953 4.375 2.865 1.00 95.31 140 GLU A C 1
ATOM 1142 O O . GLU A 1 140 ? 12.112 4.470 1.641 1.00 95.31 140 GLU A O 1
ATOM 1147 N N . ALA A 1 141 ? 11.954 3.190 3.482 1.00 94.69 141 ALA A N 1
ATOM 1148 C CA . ALA A 1 141 ? 12.148 1.929 2.772 1.00 94.69 141 ALA A CA 1
ATOM 1149 C C . ALA A 1 141 ? 11.005 1.654 1.773 1.00 94.69 141 ALA A C 1
ATOM 1151 O O . ALA A 1 141 ? 11.263 1.288 0.618 1.00 94.69 141 ALA A O 1
ATOM 1152 N N . LYS A 1 142 ? 9.750 1.933 2.154 1.00 95.75 142 LYS A N 1
ATOM 1153 C CA . LYS A 1 142 ? 8.580 1.856 1.257 1.00 95.75 142 LYS A CA 1
ATOM 1154 C C . LYS A 1 142 ? 8.704 2.805 0.066 1.00 95.75 142 LYS A C 1
ATOM 1156 O O . LYS A 1 142 ? 8.490 2.386 -1.077 1.00 95.75 142 LYS A O 1
ATOM 1161 N N . GLU A 1 143 ? 9.095 4.062 0.279 1.00 95.31 143 GLU A N 1
ATOM 1162 C CA . GLU A 1 143 ? 9.270 5.011 -0.828 1.00 95.31 143 GLU A CA 1
ATOM 1163 C C . GLU A 1 143 ? 10.457 4.630 -1.725 1.00 95.31 143 GLU A C 1
ATOM 1165 O O . GLU A 1 143 ? 10.378 4.791 -2.948 1.00 95.31 143 GLU A O 1
ATOM 1170 N N . ASN A 1 144 ? 11.535 4.078 -1.163 1.00 96.00 144 ASN A N 1
ATOM 1171 C CA . ASN A 1 144 ? 12.672 3.577 -1.937 1.00 96.00 144 ASN A CA 1
ATOM 1172 C C . ASN A 1 144 ? 12.267 2.420 -2.857 1.00 96.00 144 ASN A C 1
ATOM 1174 O O . ASN A 1 144 ? 12.617 2.439 -4.043 1.00 96.00 144 ASN A O 1
ATOM 1178 N N . ILE A 1 145 ? 11.464 1.470 -2.366 1.00 96.38 145 ILE A N 1
ATOM 1179 C CA . ILE A 1 145 ? 10.859 0.425 -3.207 1.00 96.38 145 ILE A CA 1
ATOM 1180 C C . ILE A 1 145 ? 10.023 1.069 -4.305 1.00 96.38 145 ILE A C 1
ATOM 1182 O O . ILE A 1 145 ? 10.253 0.804 -5.486 1.00 96.38 145 ILE A O 1
ATOM 1186 N N . ARG A 1 146 ? 9.108 1.979 -3.950 1.00 96.25 146 ARG A N 1
ATOM 1187 C CA . ARG A 1 146 ? 8.218 2.635 -4.918 1.00 96.25 146 ARG A CA 1
ATOM 1188 C C . ARG A 1 146 ? 9.005 3.336 -6.030 1.00 96.25 146 ARG A C 1
ATOM 1190 O O . ARG A 1 146 ? 8.615 3.276 -7.200 1.00 96.25 146 ARG A O 1
ATOM 1197 N N . LYS A 1 147 ? 10.101 4.024 -5.690 1.00 96.31 147 LYS A N 1
ATOM 1198 C CA . LYS A 1 147 ? 11.007 4.689 -6.647 1.00 96.31 147 LYS A CA 1
ATOM 1199 C C . LYS A 1 147 ? 11.693 3.678 -7.564 1.00 96.31 147 LYS A C 1
ATOM 1201 O O . LYS A 1 147 ? 11.630 3.839 -8.786 1.00 96.31 147 LYS A O 1
ATOM 1206 N N . ALA A 1 148 ? 12.290 2.635 -6.993 1.00 94.31 148 ALA A N 1
ATOM 1207 C CA . ALA A 1 148 ? 12.978 1.594 -7.750 1.00 94.31 148 ALA A CA 1
ATOM 1208 C C . ALA A 1 148 ? 12.018 0.848 -8.695 1.00 94.31 148 ALA A C 1
ATOM 121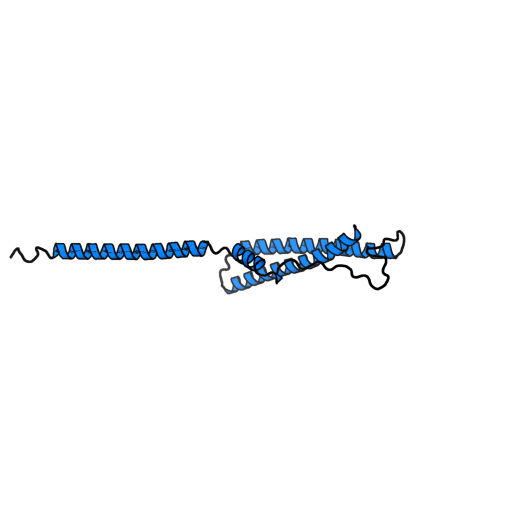0 O O . ALA A 1 148 ? 12.353 0.578 -9.851 1.00 94.31 148 ALA A O 1
ATOM 1211 N N . GLU A 1 149 ? 10.779 0.595 -8.266 1.00 94.62 149 GLU A N 1
ATOM 1212 C CA . GLU A 1 149 ? 9.752 -0.014 -9.109 1.00 94.62 149 GLU A CA 1
ATOM 1213 C C . GLU A 1 149 ? 9.377 0.857 -10.305 1.00 94.62 149 GLU A C 1
ATOM 1215 O O . GLU A 1 149 ? 9.307 0.339 -11.423 1.00 94.62 149 GLU A O 1
ATOM 1220 N N . ARG A 1 150 ? 9.188 2.171 -10.111 1.00 94.19 150 ARG A N 1
ATOM 1221 C CA . ARG A 1 150 ? 8.911 3.102 -11.220 1.00 94.19 150 ARG A CA 1
ATOM 1222 C C . ARG A 1 150 ? 10.008 3.050 -12.278 1.00 94.19 150 ARG A C 1
ATOM 1224 O O . ARG A 1 150 ? 9.705 2.925 -13.466 1.00 94.19 150 ARG A O 1
ATOM 1231 N N . ILE A 1 151 ? 11.271 3.107 -11.852 1.00 93.25 151 ILE A N 1
ATOM 1232 C CA . ILE A 1 151 ? 12.421 3.031 -12.762 1.00 93.25 151 ILE A CA 1
ATOM 1233 C C . ILE A 1 151 ? 12.428 1.672 -13.464 1.00 93.25 151 ILE A C 1
ATOM 1235 O O . ILE A 1 151 ? 12.437 1.617 -14.692 1.00 93.25 151 ILE A O 1
ATOM 1239 N N . ARG A 1 152 ? 12.324 0.570 -12.714 1.00 94.44 152 ARG A N 1
ATOM 1240 C CA . ARG A 1 152 ? 12.295 -0.790 -13.269 1.00 94.44 152 ARG A CA 1
ATOM 1241 C C . ARG A 1 152 ? 11.200 -0.956 -14.325 1.00 94.44 152 ARG A C 1
ATOM 1243 O O . ARG A 1 152 ? 11.470 -1.526 -15.379 1.00 94.44 152 ARG A O 1
ATOM 1250 N N . TRP A 1 153 ? 9.982 -0.473 -14.074 1.00 91.62 153 TRP A N 1
ATOM 1251 C CA . TRP A 1 153 ? 8.866 -0.563 -15.023 1.00 91.62 153 TRP A CA 1
ATOM 1252 C C . TRP A 1 153 ? 9.101 0.260 -16.287 1.00 91.62 153 TRP A C 1
ATOM 1254 O O . TRP A 1 153 ? 8.849 -0.236 -17.390 1.00 91.62 153 TRP A O 1
ATOM 1264 N N . LYS A 1 154 ? 9.622 1.481 -16.139 1.00 91.81 154 LYS A N 1
ATOM 1265 C CA . LYS A 1 154 ? 9.976 2.354 -17.262 1.00 91.81 154 LYS A CA 1
ATOM 1266 C C . LYS A 1 154 ? 11.032 1.696 -18.157 1.00 91.81 154 LYS A C 1
ATOM 1268 O O . LYS A 1 154 ? 10.790 1.478 -19.341 1.00 91.81 154 LYS A O 1
ATOM 1273 N N . GLU A 1 155 ? 12.144 1.273 -17.566 1.00 91.44 155 GLU A N 1
ATOM 1274 C CA . GLU A 1 155 ? 13.272 0.654 -18.274 1.00 91.44 155 GLU A CA 1
ATOM 1275 C C . GLU A 1 155 ? 12.890 -0.706 -18.892 1.00 91.44 155 GLU A C 1
ATOM 1277 O O . GLU A 1 155 ? 13.248 -1.020 -20.029 1.00 91.44 155 GLU A O 1
ATOM 1282 N N . ARG A 1 156 ? 12.074 -1.509 -18.192 1.00 87.31 156 ARG A N 1
ATOM 1283 C CA . ARG A 1 156 ? 11.543 -2.775 -18.727 1.00 87.31 156 ARG A CA 1
ATOM 1284 C C . ARG A 1 156 ? 10.623 -2.549 -19.924 1.00 87.31 156 ARG A C 1
ATOM 1286 O O . ARG A 1 156 ? 10.593 -3.388 -20.822 1.00 87.31 156 ARG A O 1
ATOM 1293 N N . SER A 1 157 ? 9.877 -1.448 -19.940 1.00 86.25 157 SER A N 1
ATOM 1294 C CA . SER A 1 157 ? 9.018 -1.093 -21.072 1.00 86.25 157 SER A CA 1
ATOM 1295 C C . SER A 1 157 ? 9.846 -0.718 -22.301 1.00 86.25 157 SER A C 1
ATOM 1297 O O . SER A 1 157 ? 9.520 -1.179 -23.394 1.00 86.25 157 SER A O 1
ATOM 1299 N N . TYR A 1 158 ? 10.954 0.015 -22.129 1.00 85.31 158 TYR A N 1
ATOM 1300 C CA . TYR A 1 158 ? 11.909 0.280 -23.213 1.00 85.31 158 TYR A CA 1
ATOM 1301 C C . TYR A 1 158 ? 12.533 -1.008 -23.756 1.00 85.31 158 TYR A C 1
ATOM 1303 O O . TYR A 1 158 ? 12.544 -1.232 -24.964 1.00 85.31 158 TYR A O 1
ATOM 1311 N N . LEU A 1 159 ? 12.956 -1.914 -22.868 1.00 84.19 159 LEU A N 1
ATOM 1312 C CA . LEU A 1 159 ? 13.518 -3.204 -23.272 1.00 84.19 159 LEU A CA 1
ATOM 1313 C C . LEU A 1 159 ? 12.505 -4.089 -24.022 1.00 84.19 159 LEU A C 1
ATOM 1315 O O . LEU A 1 159 ? 12.885 -4.785 -24.961 1.00 84.19 159 LEU A O 1
ATOM 1319 N N . LYS A 1 160 ? 11.226 -4.082 -23.618 1.00 83.44 160 LYS A N 1
ATOM 1320 C CA . LYS A 1 160 ? 10.166 -4.856 -24.288 1.00 83.44 160 LYS A CA 1
ATOM 1321 C C . LYS A 1 160 ? 9.905 -4.368 -25.710 1.00 83.44 160 LYS A C 1
ATOM 1323 O O . LYS A 1 160 ? 9.827 -5.207 -26.595 1.00 83.44 160 LYS A O 1
ATOM 1328 N N . ARG A 1 161 ? 9.837 -3.049 -25.925 1.00 77.88 161 ARG A N 1
ATOM 1329 C CA . ARG A 1 161 ? 9.562 -2.435 -27.240 1.00 77.88 161 ARG A CA 1
ATOM 1330 C C . ARG A 1 161 ? 10.600 -2.749 -28.318 1.00 77.88 161 ARG A C 1
ATOM 1332 O O . ARG A 1 161 ? 10.321 -2.523 -29.479 1.00 77.88 161 ARG A O 1
ATOM 1339 N N . ARG A 1 162 ? 11.779 -3.239 -27.933 1.00 69.56 162 ARG A N 1
ATOM 1340 C CA . ARG A 1 162 ? 12.820 -3.698 -28.857 1.00 69.56 162 ARG A CA 1
ATOM 1341 C C . ARG A 1 162 ? 12.691 -5.183 -29.229 1.00 69.56 162 ARG A C 1
ATOM 1343 O O . ARG A 1 162 ? 13.223 -5.609 -30.242 1.00 69.56 162 ARG A O 1
ATOM 1350 N N . LYS A 1 163 ? 12.115 -6.007 -28.344 1.00 59.59 163 LYS A N 1
ATOM 1351 C CA . LYS A 1 163 ? 12.015 -7.464 -28.557 1.00 59.59 163 LYS A CA 1
ATOM 1352 C C . LYS A 1 163 ? 10.844 -7.858 -29.463 1.00 59.59 163 LYS A C 1
ATOM 1354 O O . LYS A 1 163 ? 10.853 -8.973 -29.970 1.00 59.59 163 LYS A O 1
ATOM 1359 N N . THR A 1 164 ? 9.840 -6.992 -29.558 1.00 53.62 164 THR A N 1
ATOM 1360 C CA . THR A 1 164 ? 8.745 -7.010 -30.543 1.00 53.62 164 THR A CA 1
ATOM 1361 C C . THR A 1 164 ? 9.131 -6.175 -31.736 1.00 53.62 164 THR A C 1
ATOM 1363 O O . THR A 1 164 ? 8.835 -6.628 -32.854 1.00 53.62 164 THR A O 1
#

Secondary structure (DSSP, 8-state):
--SSSTTHHHHHHHHHHHHHHHHHHHHHHHHHHHHHHHHHHHT--HHHHHHHHHHH-GGGSPPPPPPP---TT----S----TTSHHHHHHHHHHHHHHHHHHHHHHHHHHHHHHHHHHHHT---SSHHHHHHHHHHHHHHHHHHHHHHHHHHHHHHHHHHHH-